Protein AF-A0AAV2JYL4-F1 (afdb_monomer)

Solvent-accessible surface area (backbone atoms only — not comparable to full-atom values): 11052 Å² total; per-residue (Å²): 136,85,85,85,88,81,79,85,79,82,76,54,75,69,56,60,51,52,54,53,51,51,53,50,54,53,52,51,51,52,53,50,53,53,51,51,52,54,54,55,56,70,73,67,77,88,84,90,83,89,82,89,82,91,80,91,85,82,89,82,86,89,87,88,79,89,82,91,76,85,80,78,79,81,73,79,74,53,72,68,59,53,50,53,54,48,52,50,49,52,52,51,50,50,54,52,52,51,55,50,53,51,52,52,54,46,63,74,67,55,76,45,73,75,78,39,60,96,36,43,69,61,34,29,70,46,47,72,41,47,51,69,56,51,51,53,49,45,67,71,44,54,85,76,49,83,84,54,96,86,52,92,62,54,64,66,46,53,51,48,54,51,35,33,50,55,46,57,69,69,74,112

Foldseek 3Di:
DDDDDDDDDDDDPVVVVVVVVVVVVVVVVVVVVVVVVVVVVVVDDDDDDDDDDDDDDDDDDDDDDDDDDDPPPPPPDDPVNVVVVVVVVVVVVVVVVVVVVVVVVVVVVDDDLVVCPPVQVVVCVQQVDGSVVLVVVCVVCVVVQDDDPPDPDDSSVVSSVVRNVVVVVVVD

Organism: Knipowitschia caucasica (NCBI:txid637954)

pLDDT: mean 76.05, std 21.2, range [32.56, 96.81]

Structure (mmCIF, N/CA/C/O backbone):
data_AF-A0AAV2JYL4-F1
#
_entry.id   AF-A0AAV2JYL4-F1
#
loop_
_atom_site.group_PDB
_atom_site.id
_atom_site.type_symbol
_atom_site.label_atom_id
_atom_site.label_alt_id
_atom_site.label_comp_id
_atom_site.label_asym_id
_atom_site.label_entity_id
_atom_site.label_seq_id
_atom_site.pdbx_PDB_ins_code
_atom_site.Cartn_x
_atom_site.Cartn_y
_atom_site.Cartn_z
_atom_site.occupancy
_atom_site.B_iso_or_equiv
_atom_site.auth_seq_id
_atom_site.auth_comp_id
_atom_site.auth_asym_id
_atom_site.auth_atom_id
_atom_site.pdbx_PDB_model_num
ATOM 1 N N . MET A 1 1 ? 48.418 44.383 29.789 1.00 43.31 1 MET A N 1
ATOM 2 C CA . MET A 1 1 ? 47.634 43.418 28.983 1.00 43.31 1 MET A CA 1
ATOM 3 C C . MET A 1 1 ? 46.157 43.630 29.293 1.00 43.31 1 MET A C 1
ATOM 5 O O . MET A 1 1 ? 45.835 43.758 30.465 1.00 43.31 1 MET A O 1
ATOM 9 N N . GLY A 1 2 ? 45.305 43.691 28.262 1.00 46.31 2 GLY A N 1
ATOM 10 C CA . GLY A 1 2 ? 43.862 44.000 28.335 1.00 46.31 2 GLY A CA 1
ATOM 11 C C . GLY A 1 2 ? 43.551 45.486 28.076 1.00 46.31 2 GLY A C 1
ATOM 12 O O . GLY A 1 2 ? 44.324 46.317 28.548 1.00 46.31 2 GLY A O 1
ATOM 13 N N . PRO A 1 3 ? 42.483 45.829 27.316 1.00 47.28 3 PRO A N 1
ATOM 14 C CA . PRO A 1 3 ? 41.156 45.235 27.483 1.00 47.28 3 PRO A CA 1
ATOM 15 C C . PRO A 1 3 ? 40.503 44.616 26.230 1.00 47.28 3 PRO A C 1
ATOM 17 O O . PRO A 1 3 ? 40.886 44.833 25.084 1.00 47.28 3 PRO A O 1
ATOM 20 N N . VAL A 1 4 ? 39.490 43.809 26.546 1.00 48.69 4 VAL A N 1
ATOM 21 C CA . VAL A 1 4 ? 38.623 42.973 25.713 1.00 48.69 4 VAL A CA 1
ATOM 22 C C . VAL A 1 4 ? 37.722 43.810 24.798 1.00 48.69 4 VAL A C 1
ATOM 24 O O . VAL A 1 4 ? 36.965 44.661 25.259 1.00 48.69 4 VAL A O 1
ATOM 27 N N . SER A 1 5 ? 37.757 43.506 23.499 1.00 43.41 5 SER A N 1
ATOM 28 C CA . SER A 1 5 ? 36.788 43.987 22.512 1.00 43.41 5 SER A CA 1
ATOM 29 C C . SER A 1 5 ? 35.517 43.136 22.589 1.00 43.41 5 SER A C 1
ATOM 31 O O . SER A 1 5 ? 35.532 41.960 22.228 1.00 43.41 5 SER A O 1
ATOM 33 N N . THR A 1 6 ? 34.416 43.710 23.077 1.00 48.28 6 THR A N 1
ATOM 34 C CA . THR A 1 6 ? 33.074 43.125 22.944 1.00 48.28 6 THR A CA 1
ATOM 35 C C . THR A 1 6 ? 32.314 43.878 21.857 1.00 48.28 6 THR A C 1
ATOM 37 O O . THR A 1 6 ? 31.796 44.973 22.059 1.00 48.28 6 THR A O 1
ATOM 40 N N . SER A 1 7 ? 32.256 43.295 20.662 1.00 47.00 7 SER A N 1
ATOM 41 C CA . SER A 1 7 ? 31.378 43.766 19.590 1.00 47.00 7 SER A CA 1
ATOM 42 C C . SER A 1 7 ? 29.930 43.312 19.844 1.00 47.00 7 SER A C 1
ATOM 44 O O . SER A 1 7 ? 29.723 42.134 20.148 1.00 47.00 7 SER A O 1
ATOM 46 N N . PRO A 1 8 ? 28.911 44.171 19.666 1.00 52.12 8 PRO A N 1
ATOM 47 C CA . PRO A 1 8 ? 27.514 43.790 19.854 1.00 52.12 8 PRO A CA 1
ATOM 48 C C . PRO A 1 8 ? 27.020 42.909 18.694 1.00 52.12 8 PRO A C 1
ATOM 50 O O . PRO A 1 8 ? 26.984 43.326 17.535 1.00 52.12 8 PRO A O 1
ATOM 53 N N . THR A 1 9 ? 26.597 41.679 18.997 1.00 54.31 9 THR A N 1
ATOM 54 C CA . THR A 1 9 ? 25.985 40.764 18.024 1.00 54.31 9 THR A CA 1
ATOM 55 C C . THR A 1 9 ? 24.620 41.289 17.575 1.00 54.31 9 THR A C 1
ATOM 57 O O . THR A 1 9 ? 23.670 41.362 18.355 1.00 54.31 9 THR A O 1
ATOM 60 N N . LYS A 1 10 ? 24.509 41.647 16.294 1.00 56.22 10 LYS A N 1
ATOM 61 C CA . LYS A 1 10 ? 23.281 42.141 15.656 1.00 56.22 10 LYS A CA 1
ATOM 62 C C . LYS A 1 10 ? 22.266 40.991 15.512 1.00 56.22 10 LYS A C 1
ATOM 64 O O . LYS A 1 10 ? 22.332 40.215 14.562 1.00 56.22 10 LYS A O 1
ATOM 69 N N . THR A 1 11 ? 21.336 40.857 16.459 1.00 63.09 11 THR A N 1
ATOM 70 C CA . THR A 1 11 ? 20.280 39.822 16.456 1.00 6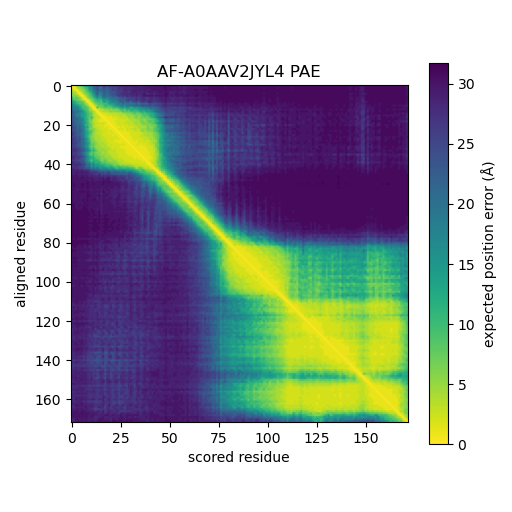3.09 11 THR A CA 1
ATOM 71 C C . THR A 1 11 ? 19.342 40.000 15.259 1.00 63.09 11 THR A C 1
ATOM 73 O O . THR A 1 11 ? 18.842 41.106 15.015 1.00 63.09 11 THR A O 1
ATOM 76 N N . ARG A 1 12 ? 19.080 38.921 14.507 1.00 70.88 12 ARG A N 1
ATOM 77 C CA . ARG A 1 12 ? 18.225 38.957 13.308 1.00 70.88 12 ARG A CA 1
ATOM 78 C C . ARG A 1 12 ? 16.776 39.303 13.699 1.00 70.88 12 ARG A C 1
ATOM 80 O O . ARG A 1 12 ? 16.306 38.863 14.748 1.00 70.88 12 ARG A O 1
ATOM 87 N N . PRO A 1 13 ? 16.021 40.045 12.869 1.00 70.25 13 PRO A N 1
ATOM 88 C CA . PRO A 1 13 ? 14.653 40.467 13.199 1.00 70.25 13 PRO A CA 1
ATOM 89 C C . PRO A 1 13 ? 13.688 39.294 13.457 1.00 70.25 13 PRO A C 1
ATOM 91 O O . PRO A 1 13 ? 12.737 39.446 14.222 1.00 70.25 13 PRO A O 1
ATOM 94 N N . SER A 1 14 ? 13.949 38.116 12.880 1.00 71.19 14 SER A N 1
ATOM 95 C CA . SER A 1 14 ? 13.199 36.879 13.137 1.00 71.19 14 SER A CA 1
ATOM 96 C C . SER A 1 14 ? 13.391 36.338 14.560 1.00 71.19 14 SER A C 1
ATOM 98 O O . SER A 1 14 ? 12.422 35.905 15.177 1.00 71.19 14 SER A O 1
ATOM 100 N N . GLN A 1 15 ? 14.602 36.433 15.117 1.00 77.56 15 GLN A N 1
ATOM 101 C CA . GLN A 1 15 ? 14.906 35.996 16.486 1.00 77.56 15 GLN A CA 1
ATOM 102 C C . GLN A 1 15 ? 14.224 36.901 17.518 1.00 77.56 15 GLN A C 1
ATOM 104 O O . GLN A 1 15 ? 13.573 36.411 18.435 1.00 77.56 15 GLN A O 1
ATOM 109 N N . LYS A 1 16 ? 14.238 38.222 17.289 1.00 81.19 16 LYS A N 1
ATOM 110 C CA . LYS A 1 16 ? 13.530 39.186 18.151 1.00 81.19 16 LYS A CA 1
ATOM 111 C C . LYS A 1 16 ? 12.016 38.950 18.191 1.00 81.19 16 LYS A C 1
ATOM 113 O O . LYS A 1 16 ? 11.386 39.139 19.230 1.00 81.19 16 LYS A O 1
ATOM 118 N N . ARG A 1 17 ? 11.410 38.551 17.063 1.00 78.81 17 ARG A N 1
ATOM 119 C CA . ARG A 1 17 ? 9.980 38.193 17.009 1.00 78.81 17 ARG A CA 1
ATOM 120 C C . ARG A 1 17 ? 9.693 36.925 17.809 1.00 78.81 17 ARG A C 1
ATOM 122 O O . ARG A 1 17 ? 8.761 36.929 18.607 1.00 78.81 17 ARG A O 1
ATOM 129 N N . PHE A 1 18 ? 10.522 35.898 17.643 1.00 85.81 18 PHE A N 1
ATOM 130 C CA . PHE A 1 18 ? 10.393 34.634 18.363 1.00 85.81 18 PHE A CA 1
ATOM 131 C C . PHE A 1 18 ? 10.524 34.806 19.885 1.00 85.81 18 PHE A C 1
ATOM 133 O O . PHE A 1 18 ? 9.687 34.321 20.643 1.00 85.81 18 PHE A O 1
ATOM 140 N N . GLU A 1 19 ? 11.512 35.572 20.347 1.00 86.44 19 GLU A N 1
ATOM 141 C CA . GLU A 1 19 ? 11.703 35.868 21.775 1.00 86.44 19 GLU A CA 1
ATOM 142 C C . GLU A 1 19 ? 10.521 36.647 22.366 1.00 86.44 19 GLU A C 1
ATOM 144 O O . GLU A 1 19 ? 10.073 36.369 23.480 1.00 86.44 19 GLU A O 1
ATOM 149 N N . ARG A 1 20 ? 9.953 37.587 21.598 1.00 85.31 20 ARG A N 1
ATOM 150 C CA . ARG A 1 20 ? 8.759 38.338 22.009 1.00 85.31 20 ARG A CA 1
ATOM 151 C C . ARG A 1 20 ? 7.530 37.441 22.132 1.00 85.31 20 ARG A C 1
ATOM 153 O O . ARG A 1 20 ? 6.730 37.631 23.047 1.00 85.31 20 ARG A O 1
ATOM 160 N N . GLU A 1 21 ? 7.367 36.492 21.220 1.00 88.69 21 GLU A N 1
ATOM 161 C CA . GLU A 1 21 ? 6.276 35.520 21.249 1.00 88.69 21 GLU A CA 1
ATOM 162 C C . GLU A 1 21 ? 6.409 34.576 22.447 1.00 88.69 21 GLU A C 1
ATOM 164 O O . GLU A 1 21 ? 5.469 34.448 23.233 1.00 88.69 21 GLU A O 1
ATOM 169 N N . LYS A 1 22 ? 7.612 34.041 22.686 1.00 90.94 22 LYS A N 1
ATOM 170 C CA . LYS A 1 22 ? 7.908 33.228 23.871 1.00 90.94 22 LYS A CA 1
ATOM 171 C C . LYS A 1 22 ? 7.599 33.991 25.163 1.00 90.94 22 LYS A C 1
ATOM 173 O O . LYS A 1 22 ? 6.844 33.495 26.000 1.00 90.94 22 LYS A O 1
ATOM 178 N N . GLY A 1 23 ? 8.044 35.245 25.269 1.00 88.69 23 GLY A N 1
ATOM 179 C CA . GLY A 1 23 ? 7.754 36.098 26.423 1.00 88.69 23 GLY A CA 1
ATOM 180 C C . GLY A 1 23 ? 6.258 36.367 26.642 1.00 88.69 23 GLY A C 1
ATOM 181 O O . GLY A 1 23 ? 5.813 36.475 27.783 1.00 88.69 23 GLY A O 1
ATOM 182 N N . ARG A 1 24 ? 5.447 36.439 25.577 1.00 91.44 24 ARG A N 1
ATOM 183 C CA . ARG A 1 24 ? 3.982 36.559 25.700 1.00 91.44 24 ARG A CA 1
ATOM 184 C C . ARG A 1 24 ? 3.351 35.276 26.227 1.00 91.44 24 ARG A C 1
ATOM 186 O O . ARG A 1 24 ? 2.492 35.349 27.103 1.00 91.44 24 ARG A O 1
ATOM 193 N N . THR A 1 25 ? 3.787 34.119 25.731 1.00 91.25 25 THR A N 1
ATOM 194 C CA . THR A 1 25 ? 3.262 32.825 26.193 1.00 91.25 25 THR A CA 1
ATOM 195 C C . THR A 1 25 ? 3.589 32.565 27.663 1.00 91.25 25 THR A C 1
ATOM 197 O O . THR A 1 25 ? 2.711 32.147 28.412 1.00 91.25 25 THR A O 1
ATOM 200 N N . GLU A 1 26 ? 4.804 32.888 28.112 1.00 90.88 26 GLU A N 1
ATOM 201 C CA . GLU A 1 26 ? 5.207 32.731 29.514 1.00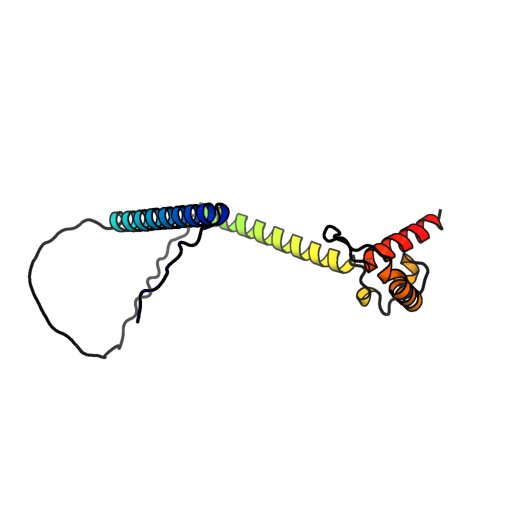 90.88 26 GLU A CA 1
ATOM 202 C C . GLU A 1 26 ? 4.431 33.669 30.443 1.00 90.88 26 GLU A C 1
ATOM 204 O O . GLU A 1 26 ? 3.967 33.239 31.498 1.00 90.88 26 GLU A O 1
ATOM 209 N N . LYS A 1 27 ? 4.214 34.929 30.038 1.00 91.69 27 LYS A N 1
ATOM 210 C CA . LYS A 1 27 ? 3.387 35.873 30.805 1.00 91.69 27 LYS A CA 1
ATOM 211 C C . LYS A 1 27 ? 1.943 35.392 30.943 1.00 91.69 27 LYS A C 1
ATOM 213 O O . LYS A 1 27 ? 1.411 35.448 32.046 1.00 91.69 27 LYS A O 1
ATOM 218 N N . ARG A 1 28 ? 1.344 34.872 29.862 1.00 91.56 28 ARG A N 1
ATOM 219 C CA . ARG A 1 28 ? -0.023 34.326 29.884 1.00 91.56 28 ARG A CA 1
ATOM 220 C C . ARG A 1 28 ? -0.138 33.122 30.820 1.00 91.56 28 ARG A C 1
ATOM 222 O O . ARG A 1 28 ? -1.041 33.090 31.647 1.00 91.56 28 ARG A O 1
ATOM 229 N N . LYS A 1 29 ? 0.812 32.184 30.748 1.00 94.38 29 LYS A N 1
ATOM 230 C CA . LYS A 1 29 ? 0.850 31.014 31.641 1.00 94.38 29 LYS A CA 1
ATOM 231 C C . LYS A 1 29 ? 0.990 31.414 33.109 1.00 94.38 29 LYS A C 1
ATOM 233 O O . LYS A 1 29 ? 0.310 30.852 33.956 1.00 94.38 29 LYS A O 1
ATOM 238 N N . ARG A 1 30 ? 1.833 32.407 33.417 1.00 92.69 30 ARG A N 1
ATOM 239 C CA . ARG A 1 30 ? 1.990 32.916 34.791 1.00 92.69 30 ARG A CA 1
ATOM 240 C C . ARG A 1 30 ? 0.719 33.579 35.315 1.00 92.69 30 ARG A C 1
ATOM 242 O O . ARG A 1 30 ? 0.347 33.320 36.451 1.00 92.69 30 ARG A O 1
ATOM 249 N N . SER A 1 31 ? 0.046 34.401 34.506 1.00 91.62 31 SER A N 1
ATOM 250 C CA . SER A 1 31 ? -1.218 35.024 34.922 1.00 91.62 31 SER A CA 1
ATOM 251 C C . SER A 1 31 ? -2.337 34.002 35.105 1.00 91.62 31 SER A C 1
ATOM 253 O O . SER A 1 31 ? -3.135 34.132 36.023 1.00 91.62 31 SER A O 1
ATOM 255 N N . GLU A 1 32 ? -2.378 32.974 34.259 1.00 93.38 32 GLU A N 1
ATOM 256 C CA . GLU A 1 32 ? -3.362 31.894 34.338 1.00 93.38 32 GLU A CA 1
ATOM 257 C C . GLU A 1 32 ? -3.135 31.017 35.575 1.00 93.38 32 GLU A C 1
ATOM 259 O O . GLU A 1 32 ? -4.072 30.768 36.327 1.00 93.38 32 GLU A O 1
ATOM 264 N N . ALA A 1 33 ? -1.882 30.649 35.856 1.00 93.19 33 ALA A N 1
ATOM 265 C CA . ALA A 1 33 ? -1.520 29.926 37.072 1.00 93.19 33 ALA A CA 1
ATOM 266 C C . ALA A 1 33 ? -1.832 30.736 38.343 1.00 93.19 33 ALA A C 1
ATOM 268 O O . ALA A 1 33 ? -2.395 30.198 39.292 1.00 93.19 33 ALA A O 1
ATOM 269 N N . ALA A 1 34 ? -1.529 32.040 38.359 1.00 91.69 34 ALA A N 1
ATOM 270 C CA . ALA A 1 34 ? -1.870 32.911 39.484 1.00 91.69 34 ALA A CA 1
ATOM 271 C C . ALA A 1 34 ? -3.392 33.040 39.677 1.00 91.69 34 ALA A C 1
ATOM 273 O O . ALA A 1 34 ? -3.874 33.004 40.807 1.00 91.69 34 ALA A O 1
ATOM 274 N N . ALA A 1 35 ? -4.157 33.145 38.586 1.00 91.62 35 ALA A N 1
ATOM 275 C CA . ALA A 1 35 ? -5.616 33.179 38.644 1.00 91.62 35 ALA A CA 1
ATOM 276 C C . ALA A 1 35 ? -6.200 31.863 39.184 1.00 91.62 35 ALA A C 1
ATOM 278 O O . ALA A 1 35 ? -7.126 31.899 39.992 1.00 91.62 35 ALA A O 1
ATOM 279 N N . ALA A 1 36 ? -5.631 30.717 38.798 1.00 90.31 36 ALA A N 1
ATOM 280 C CA . ALA A 1 36 ? -6.024 29.410 39.318 1.00 90.31 36 ALA A CA 1
ATOM 281 C C . ALA A 1 36 ? -5.751 29.283 40.828 1.00 90.31 36 ALA A C 1
ATOM 283 O O . ALA A 1 36 ? -6.631 28.848 41.567 1.00 90.31 36 ALA A O 1
ATOM 284 N N . LEU A 1 37 ? -4.584 29.738 41.307 1.00 86.69 37 LEU A N 1
ATOM 285 C CA . LEU A 1 37 ? -4.251 29.738 42.739 1.00 86.69 37 LEU A CA 1
ATOM 286 C C . LEU A 1 37 ? -5.185 30.639 43.560 1.00 86.69 37 LEU A C 1
ATOM 288 O O . LEU A 1 37 ? -5.642 30.240 44.626 1.00 86.69 37 LEU A O 1
ATOM 292 N N . LEU A 1 38 ? -5.528 31.824 43.046 1.00 90.00 38 LEU A N 1
ATOM 293 C CA . LEU A 1 38 ? -6.496 32.715 43.696 1.00 90.00 38 LEU A CA 1
ATOM 294 C C . LEU A 1 38 ? -7.914 32.134 43.703 1.00 90.00 38 LEU A C 1
ATOM 296 O O . LEU A 1 38 ? -8.682 32.415 44.620 1.00 90.00 38 LEU A O 1
ATOM 300 N N . SER A 1 39 ? -8.280 31.350 42.687 1.00 87.62 39 SER A N 1
ATOM 301 C CA . SER A 1 39 ? -9.568 30.655 42.657 1.00 87.62 39 SER A CA 1
ATOM 302 C C . SER A 1 39 ? -9.634 29.540 43.698 1.00 87.62 39 SER A C 1
ATOM 304 O O . SER A 1 39 ? -10.681 29.389 44.316 1.00 87.62 39 SER A O 1
ATOM 306 N N . LEU A 1 40 ? -8.533 28.809 43.924 1.00 81.00 40 LEU A N 1
ATOM 307 C CA . LEU A 1 40 ? -8.429 27.828 45.011 1.00 81.00 40 LEU A CA 1
ATOM 308 C C . LEU A 1 40 ? -8.504 28.503 46.383 1.00 81.00 40 LEU A C 1
ATOM 310 O O . LEU A 1 40 ? -9.271 28.075 47.232 1.00 81.00 40 LEU A O 1
ATOM 314 N N . GLN A 1 41 ? -7.771 29.602 46.589 1.00 84.38 41 GLN A N 1
ATOM 315 C CA . GLN A 1 41 ? -7.771 30.316 47.872 1.00 84.38 41 GLN A CA 1
ATOM 316 C C . GLN A 1 41 ? -9.164 30.841 48.260 1.00 84.38 41 GLN A C 1
ATOM 318 O O . GLN A 1 41 ? -9.481 30.947 49.438 1.00 84.38 41 GLN A O 1
ATOM 323 N N . LYS A 1 42 ? -10.011 31.168 47.278 1.00 75.56 42 LYS A N 1
ATOM 324 C CA . LYS A 1 42 ? -11.391 31.618 47.518 1.00 75.56 42 LYS A CA 1
ATOM 325 C C . LYS A 1 42 ? -12.367 30.485 47.837 1.00 75.56 42 LYS A C 1
ATOM 327 O O . LYS A 1 42 ? -13.506 30.785 48.182 1.00 75.56 42 LYS A O 1
ATOM 332 N N . GLN A 1 43 ? -11.960 29.225 47.681 1.00 64.06 43 GLN A N 1
ATOM 333 C CA . GLN A 1 43 ? -12.795 28.077 48.038 1.00 64.06 43 GLN A CA 1
ATOM 334 C C . GLN A 1 43 ? -12.724 27.738 49.532 1.00 64.06 43 GLN A C 1
ATOM 336 O O . GLN A 1 43 ? -13.637 27.079 50.015 1.00 64.06 43 GLN A O 1
ATOM 341 N N . ASP A 1 44 ? -11.752 28.287 50.271 1.00 60.78 44 ASP A N 1
ATOM 342 C CA . ASP A 1 44 ? -11.618 28.091 51.715 1.00 60.78 44 ASP A CA 1
ATOM 343 C C . ASP A 1 44 ? -11.681 29.429 52.465 1.00 60.78 44 ASP A C 1
ATOM 345 O O . ASP A 1 44 ? -10.710 30.180 52.519 1.00 60.78 44 ASP A O 1
ATOM 349 N N . THR A 1 45 ? -12.852 29.762 53.013 1.00 44.22 45 THR A N 1
ATOM 350 C CA . THR A 1 45 ? -13.082 30.430 54.321 1.00 44.22 45 THR A CA 1
ATOM 351 C C . THR A 1 45 ? -14.580 30.743 54.458 1.00 44.22 45 THR A C 1
ATOM 353 O O . THR A 1 45 ? -15.206 31.113 53.463 1.00 44.22 45 THR A O 1
ATOM 356 N N . PRO A 1 46 ? -15.197 30.585 55.649 1.00 47.25 46 PRO A N 1
ATOM 357 C CA . PRO A 1 46 ? -14.683 30.970 56.976 1.00 47.25 46 PRO A CA 1
ATOM 358 C C . PRO A 1 46 ? -14.528 29.755 57.926 1.00 47.25 46 PRO A C 1
ATOM 360 O O . PRO A 1 46 ? -15.025 28.680 57.619 1.00 47.25 46 PRO A O 1
ATOM 363 N N . VAL A 1 47 ? -13.787 29.797 59.041 1.00 41.06 47 VAL A N 1
ATOM 364 C CA . VAL A 1 47 ? -14.045 30.585 60.264 1.00 41.06 47 VAL A CA 1
ATOM 365 C C . VAL A 1 47 ? -12.742 30.837 61.059 1.00 41.06 47 VAL A C 1
ATOM 367 O O . VAL A 1 47 ? -11.838 30.011 61.096 1.00 41.06 47 VAL A O 1
ATOM 370 N N . THR A 1 48 ? -12.714 32.029 61.653 1.00 37.25 48 THR A N 1
ATOM 371 C CA . THR A 1 48 ? -11.838 32.682 62.646 1.00 37.25 48 THR A CA 1
ATOM 372 C C . THR A 1 48 ? -11.260 31.822 63.781 1.00 37.25 48 THR A C 1
ATOM 374 O O . THR A 1 48 ? -11.995 31.053 64.385 1.00 37.25 48 THR A O 1
ATOM 377 N N . ASP A 1 49 ? -9.990 32.046 64.151 1.00 33.75 49 ASP A N 1
ATOM 378 C CA . ASP A 1 49 ? -9.604 32.767 65.384 1.00 33.75 49 ASP A CA 1
ATOM 379 C C . ASP A 1 49 ? -8.079 32.971 65.491 1.00 33.75 49 ASP A C 1
ATOM 381 O O . ASP A 1 49 ? -7.274 32.241 64.913 1.00 33.75 49 ASP A O 1
ATOM 385 N N . GLU A 1 50 ? -7.711 34.047 66.184 1.00 39.94 50 GLU A N 1
ATOM 386 C CA . GLU A 1 50 ? -6.354 34.536 66.424 1.00 39.94 50 GLU A CA 1
ATOM 387 C C . GLU A 1 50 ? -5.488 33.608 67.301 1.00 39.94 50 GLU A C 1
ATOM 389 O O . GLU A 1 50 ? -6.010 32.859 68.120 1.00 39.94 50 GLU A O 1
ATOM 394 N N . VAL A 1 51 ? -4.155 33.736 67.183 1.00 37.47 51 VAL A N 1
ATOM 395 C CA . VAL A 1 51 ? -3.180 33.999 68.277 1.00 37.47 51 VAL A CA 1
ATOM 396 C C . VAL A 1 51 ? -1.751 33.645 67.814 1.00 37.47 51 VAL A C 1
ATOM 398 O O . VAL A 1 51 ? -1.352 32.496 67.680 1.00 37.47 51 VAL A O 1
ATOM 401 N N . THR A 1 52 ? -1.006 34.703 67.502 1.00 33.41 52 THR A N 1
ATOM 402 C CA . THR A 1 52 ? 0.331 35.099 67.981 1.00 33.41 52 THR A CA 1
ATOM 403 C C . THR A 1 52 ? 1.288 34.082 68.655 1.00 33.41 52 THR A C 1
ATOM 405 O O . THR A 1 52 ? 0.944 33.390 69.606 1.00 33.41 52 THR A O 1
ATOM 408 N N . THR A 1 53 ? 2.567 34.238 68.260 1.00 34.62 53 THR A N 1
ATOM 409 C CA . THR A 1 53 ? 3.876 34.020 68.944 1.00 34.62 53 THR A CA 1
ATOM 410 C C . THR A 1 53 ? 4.656 32.695 68.861 1.00 34.62 53 THR A C 1
ATOM 412 O O . THR A 1 53 ? 4.269 31.701 69.457 1.00 34.62 53 THR A O 1
ATOM 415 N N . SER A 1 54 ? 5.875 32.848 68.289 1.00 36.22 54 SER A N 1
ATOM 416 C CA . SER A 1 54 ? 7.203 32.284 68.659 1.00 36.22 54 SER A CA 1
ATOM 417 C C . SER A 1 54 ? 7.407 30.766 68.593 1.00 36.22 54 SER A C 1
ATOM 419 O O . SER A 1 54 ? 6.511 30.017 68.926 1.00 36.22 54 SER A O 1
ATOM 421 N N . ASP A 1 55 ? 8.573 30.187 68.319 1.00 33.06 55 ASP A N 1
ATOM 422 C CA . ASP A 1 55 ? 9.910 30.561 67.839 1.00 33.06 55 ASP A CA 1
ATOM 423 C C . ASP A 1 55 ? 10.704 29.226 67.802 1.00 33.06 55 ASP A C 1
ATOM 425 O O . ASP A 1 55 ? 10.413 28.341 68.601 1.00 33.06 55 ASP A O 1
ATOM 429 N N . THR A 1 56 ? 11.694 29.119 66.907 1.00 34.28 56 THR A N 1
ATOM 430 C CA . THR A 1 56 ? 12.867 28.210 66.917 1.00 34.28 56 THR A CA 1
ATOM 431 C C . THR A 1 56 ? 12.712 26.680 67.070 1.00 34.28 56 THR A C 1
ATOM 433 O O . THR A 1 56 ? 12.206 26.171 68.062 1.00 34.28 56 THR A O 1
ATOM 436 N N . GLY A 1 57 ? 13.392 25.933 66.181 1.00 33.91 57 GLY A N 1
ATOM 437 C CA . GLY A 1 57 ? 14.124 24.722 66.601 1.00 33.91 57 GLY A CA 1
ATOM 438 C C . GLY A 1 57 ? 14.090 23.528 65.647 1.00 33.91 57 GLY A C 1
ATOM 439 O O . GLY A 1 57 ? 13.045 22.939 65.420 1.00 33.91 57 GLY A O 1
ATOM 440 N N . GLU A 1 58 ? 15.262 23.175 65.120 1.00 35.19 58 GLU A N 1
ATOM 441 C CA . GLU A 1 58 ? 15.568 22.102 64.164 1.00 35.19 58 GLU A CA 1
ATOM 442 C C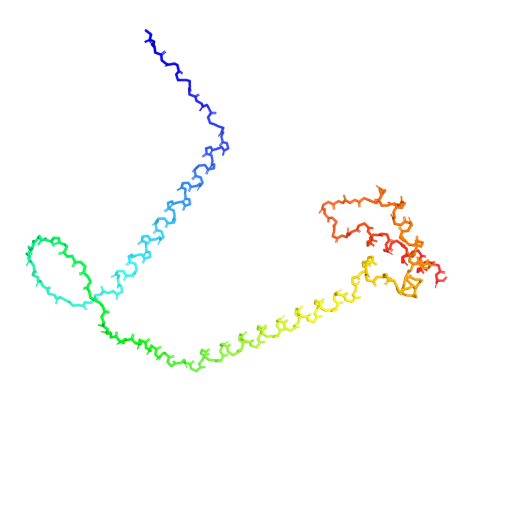 . GLU A 1 58 ? 15.494 20.663 64.721 1.00 35.19 58 GLU A C 1
ATOM 444 O O . GLU A 1 58 ? 15.776 20.449 65.895 1.00 35.19 58 GLU A O 1
ATOM 449 N N . ALA A 1 59 ? 15.304 19.711 63.785 1.00 32.56 59 ALA A N 1
ATOM 450 C CA . ALA A 1 59 ? 15.710 18.287 63.786 1.00 32.56 59 ALA A CA 1
ATOM 451 C C . ALA A 1 59 ? 15.100 17.388 64.895 1.00 32.56 59 ALA A C 1
ATOM 453 O O . ALA A 1 59 ? 14.876 17.803 66.015 1.00 32.56 59 ALA A O 1
ATOM 454 N N . ASN A 1 60 ? 14.791 16.108 64.712 1.00 32.75 60 ASN A N 1
ATOM 455 C CA . ASN A 1 60 ? 15.305 15.100 63.807 1.00 32.75 60 ASN A CA 1
ATOM 456 C C . ASN A 1 60 ? 14.272 13.958 63.670 1.00 32.75 60 ASN A C 1
ATOM 458 O O . ASN A 1 60 ? 13.318 13.847 64.432 1.00 32.75 60 ASN A O 1
ATOM 462 N N . GLU A 1 61 ? 14.549 13.138 62.672 1.00 34.38 61 GLU A N 1
ATOM 463 C CA . GLU A 1 61 ? 13.913 11.954 62.106 1.00 34.38 61 GLU A CA 1
ATOM 464 C C . GLU A 1 61 ? 13.136 10.953 62.990 1.00 34.38 61 GLU A C 1
ATOM 466 O O . GLU A 1 61 ? 13.544 10.567 64.080 1.00 34.38 61 GLU A O 1
ATOM 471 N N . SER A 1 62 ? 12.141 10.378 62.299 1.00 35.44 62 SER A N 1
ATOM 472 C CA . SER A 1 62 ? 11.746 8.963 62.283 1.00 35.44 62 SER A CA 1
ATOM 473 C C . SER A 1 62 ? 10.827 8.449 63.386 1.00 35.44 62 SER A C 1
ATOM 475 O O . SER A 1 62 ? 11.289 7.972 64.409 1.00 35.44 62 SER A O 1
ATOM 477 N N . GLU A 1 63 ? 9.539 8.355 63.048 1.00 35.56 63 GLU A N 1
ATOM 478 C CA . GLU A 1 63 ? 8.679 7.198 63.333 1.00 35.56 63 GLU A CA 1
ATOM 479 C C . GLU A 1 63 ? 7.432 7.310 62.437 1.00 35.56 63 GLU A C 1
ATOM 481 O O . GLU A 1 63 ? 6.749 8.330 62.438 1.00 35.56 63 GLU A O 1
ATOM 486 N N . THR A 1 64 ? 7.140 6.294 61.620 1.00 34.38 64 THR A N 1
ATOM 487 C CA . THR A 1 64 ? 5.808 6.163 61.006 1.00 34.38 64 THR A CA 1
ATOM 488 C C . THR A 1 64 ? 5.337 4.738 61.195 1.00 34.38 64 THR A C 1
ATOM 490 O O . THR A 1 64 ? 5.803 3.823 60.521 1.00 34.38 64 THR A O 1
ATOM 493 N N . ASP A 1 65 ? 4.403 4.581 62.124 1.00 39.31 65 ASP A N 1
ATOM 494 C CA . ASP A 1 65 ? 3.468 3.475 62.130 1.00 39.31 65 ASP A CA 1
ATOM 495 C C . ASP A 1 65 ? 2.045 4.049 62.228 1.00 39.31 65 ASP A C 1
ATOM 497 O O . ASP A 1 65 ? 1.793 5.002 62.962 1.00 39.31 65 ASP A O 1
ATOM 501 N N . VAL A 1 66 ? 1.150 3.433 61.454 1.00 43.44 66 VAL A N 1
ATOM 502 C CA . VAL A 1 66 ? -0.322 3.460 61.527 1.00 43.44 66 VAL A CA 1
ATOM 503 C C . VAL A 1 66 ? -1.061 4.804 61.347 1.00 43.44 66 VAL A C 1
ATOM 505 O O . VAL A 1 66 ? -1.118 5.628 62.249 1.00 43.44 66 VAL A O 1
ATOM 508 N N . ALA A 1 67 ? -1.811 4.941 60.242 1.00 38.00 67 ALA A N 1
ATOM 509 C CA . ALA A 1 67 ? -3.285 5.006 60.290 1.00 38.00 67 ALA A CA 1
ATOM 510 C C . ALA A 1 67 ? -3.929 5.303 58.922 1.00 38.00 67 ALA A C 1
ATOM 512 O O . ALA A 1 67 ? -3.723 6.337 58.294 1.00 38.00 67 ALA A O 1
ATOM 513 N N . THR A 1 68 ? -4.776 4.361 58.523 1.00 46.09 68 THR A N 1
ATOM 514 C CA . THR A 1 68 ? -5.863 4.430 57.547 1.00 46.09 68 THR A CA 1
ATOM 515 C C . THR A 1 68 ? -6.639 5.751 57.5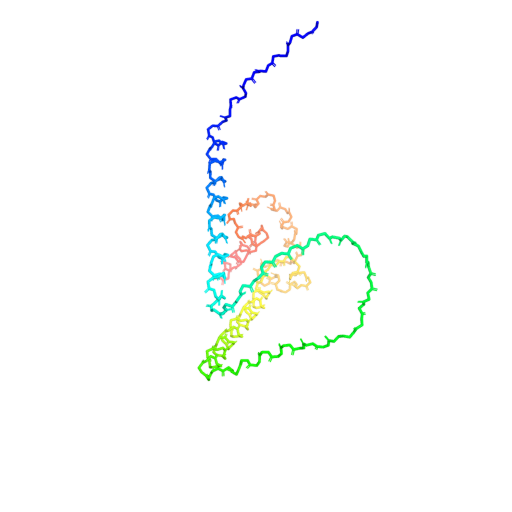50 1.00 46.09 68 THR A C 1
ATOM 517 O O . THR A 1 68 ? -7.201 6.137 58.570 1.00 46.09 68 THR A O 1
ATOM 520 N N . ALA A 1 69 ? -6.815 6.338 56.365 1.00 42.47 69 ALA A N 1
ATOM 521 C CA . ALA A 1 69 ? -8.005 7.115 56.022 1.00 42.47 69 ALA A CA 1
ATOM 522 C C . ALA A 1 69 ? -8.251 7.019 54.507 1.00 42.47 69 ALA A C 1
ATOM 524 O O . ALA A 1 69 ? -7.842 7.877 53.726 1.00 42.47 69 ALA A O 1
ATOM 525 N N . SER A 1 70 ? -8.907 5.936 54.085 1.00 50.03 70 SER A N 1
ATOM 526 C CA . SER A 1 70 ? -9.574 5.888 52.784 1.00 50.03 70 SER A CA 1
ATOM 527 C C . SER A 1 70 ? -10.694 6.924 52.800 1.00 50.03 70 SER A C 1
ATOM 529 O O . SER A 1 70 ? -11.730 6.714 53.424 1.00 50.03 70 SER A O 1
ATOM 531 N N . SER A 1 71 ? -10.475 8.058 52.139 1.00 44.28 71 SER A N 1
ATOM 532 C CA . SER A 1 71 ? -11.553 8.985 51.807 1.00 44.28 71 SER A CA 1
ATOM 533 C C . SER A 1 71 ? -12.318 8.401 50.621 1.00 44.28 71 SER A C 1
ATOM 535 O O . SER A 1 71 ? -12.038 8.695 49.459 1.00 44.28 71 SER A O 1
ATOM 537 N N . GLU A 1 72 ? -13.241 7.487 50.917 1.00 52.00 72 GLU A N 1
ATOM 538 C CA . GLU A 1 72 ? -14.277 7.075 49.978 1.00 52.00 72 GLU A CA 1
ATOM 539 C C . GLU A 1 72 ? -15.268 8.232 49.848 1.00 52.00 72 GLU A C 1
ATOM 541 O O . GLU A 1 72 ? -16.278 8.311 50.543 1.00 52.00 72 GLU A O 1
ATOM 546 N N . GLN A 1 73 ? -14.960 9.179 48.963 1.00 46.81 73 GLN A N 1
ATOM 547 C CA . GLN A 1 73 ? -15.934 10.169 48.532 1.00 46.81 73 GLN A CA 1
ATOM 548 C C . GLN A 1 73 ? -16.921 9.472 47.589 1.00 46.81 73 GLN A C 1
ATOM 550 O O . GLN A 1 73 ? -16.761 9.458 46.370 1.00 46.81 73 GLN A O 1
ATOM 555 N N . SER A 1 74 ? -17.934 8.838 48.175 1.00 54.28 74 SER A N 1
ATOM 556 C CA . SER A 1 74 ? -19.085 8.287 47.470 1.00 54.28 74 SER A CA 1
ATOM 557 C C . SER A 1 74 ? -19.944 9.435 46.932 1.00 54.28 74 SER A C 1
ATOM 559 O O . SER A 1 74 ? -20.876 9.893 47.594 1.00 54.28 74 SER A O 1
ATOM 561 N N . THR A 1 75 ? -19.622 9.942 45.741 1.00 58.59 75 THR A N 1
ATOM 562 C CA . THR A 1 75 ? -20.579 10.732 44.960 1.00 58.59 75 THR A CA 1
ATOM 563 C C . THR A 1 75 ? -21.527 9.767 44.272 1.00 58.59 75 THR A C 1
ATOM 565 O O . THR A 1 75 ? -21.164 9.138 43.277 1.00 58.59 75 THR A O 1
ATOM 568 N N . ASP A 1 76 ? -22.719 9.627 44.843 1.00 56.50 76 ASP A N 1
ATOM 569 C CA . ASP A 1 76 ? -23.827 8.894 44.240 1.00 56.50 76 ASP A CA 1
ATOM 570 C C . ASP A 1 76 ? -24.135 9.540 42.873 1.00 56.50 76 ASP A C 1
ATOM 572 O O . ASP A 1 76 ? -24.433 10.740 42.825 1.00 56.50 76 ASP A O 1
ATOM 576 N N . PRO A 1 77 ? -23.954 8.838 41.739 1.00 59.12 77 PRO A N 1
ATOM 577 C CA . PRO A 1 77 ? -24.068 9.465 40.433 1.00 59.12 77 PRO A CA 1
ATOM 578 C C . PRO A 1 77 ? -25.532 9.808 40.163 1.00 59.12 77 PRO A C 1
ATOM 580 O O . PRO A 1 77 ? -26.405 8.939 40.150 1.00 59.12 77 PRO A O 1
ATOM 583 N N . GLN A 1 78 ? -25.797 11.091 39.927 1.00 62.53 78 GLN A N 1
ATOM 584 C CA . GLN A 1 78 ? -27.125 11.587 39.590 1.00 62.53 78 GLN A CA 1
ATOM 585 C C . GLN A 1 78 ? -27.661 10.825 38.358 1.00 62.53 78 GLN A C 1
ATOM 587 O O . GLN A 1 78 ? -26.899 10.561 37.422 1.00 62.53 78 GLN A O 1
ATOM 592 N N . PRO A 1 79 ? -28.949 10.436 38.322 1.00 65.62 79 PRO A N 1
ATOM 593 C CA . PRO A 1 79 ? -29.473 9.527 37.299 1.00 65.62 79 PRO A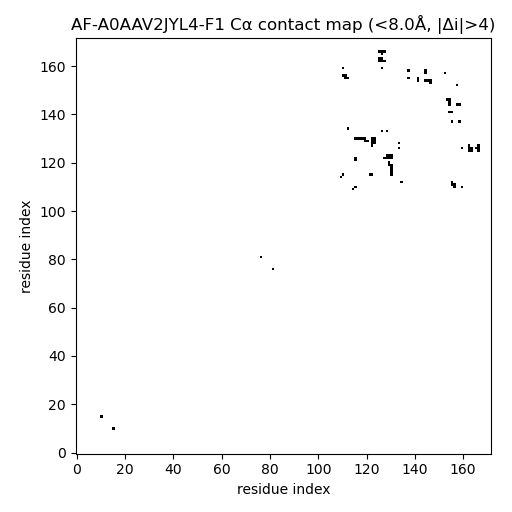 CA 1
ATOM 594 C C . PRO A 1 79 ? -29.259 10.042 35.866 1.00 65.62 79 PRO A C 1
ATOM 596 O O . PRO A 1 79 ? -28.968 9.245 34.973 1.00 65.62 79 PRO A O 1
ATOM 599 N N . ASP A 1 80 ? -29.284 11.358 35.652 1.00 64.94 80 ASP A N 1
ATOM 600 C CA . ASP A 1 80 ? -29.019 11.965 34.342 1.00 64.94 80 ASP A CA 1
ATOM 601 C C . ASP A 1 80 ? -27.553 11.810 33.889 1.00 64.94 80 ASP A C 1
ATOM 603 O O . ASP A 1 80 ? -27.295 11.520 32.715 1.00 64.94 80 ASP A O 1
ATOM 607 N N . ASP A 1 81 ? -26.589 11.877 34.812 1.00 72.81 81 ASP A N 1
ATOM 608 C CA . ASP A 1 81 ? -25.168 11.657 34.511 1.00 72.81 81 ASP A CA 1
ATOM 609 C C . ASP A 1 81 ? -24.895 10.193 34.150 1.00 72.81 81 ASP A C 1
ATOM 611 O O . ASP A 1 81 ? -24.056 9.892 33.294 1.00 72.81 81 ASP A O 1
ATOM 615 N N . THR A 1 82 ? -25.644 9.257 34.743 1.00 82.62 82 THR A N 1
ATOM 616 C CA . THR A 1 82 ? -25.523 7.832 34.404 1.00 82.62 82 THR A CA 1
ATOM 617 C C . THR A 1 82 ? -26.007 7.529 32.984 1.00 82.62 82 THR A C 1
ATOM 619 O O . THR A 1 82 ? -25.372 6.735 32.281 1.00 82.62 82 THR A O 1
ATOM 622 N N . LEU A 1 83 ? -27.082 8.184 32.528 1.00 87.06 83 LEU A N 1
ATOM 623 C CA . LEU A 1 83 ? -27.625 8.018 31.178 1.00 87.06 83 LEU A CA 1
ATOM 624 C C . LEU A 1 83 ? -26.706 8.634 30.123 1.00 87.06 83 LEU A C 1
ATOM 626 O O . LEU A 1 83 ? -26.398 7.974 29.128 1.00 87.06 83 LEU A O 1
ATOM 630 N N . LEU A 1 84 ? -26.206 9.849 30.363 1.00 90.75 84 LEU A N 1
ATOM 631 C CA . LEU A 1 84 ? -25.258 10.506 29.464 1.00 90.75 84 LEU A CA 1
ATOM 632 C C . LEU A 1 84 ? -23.951 9.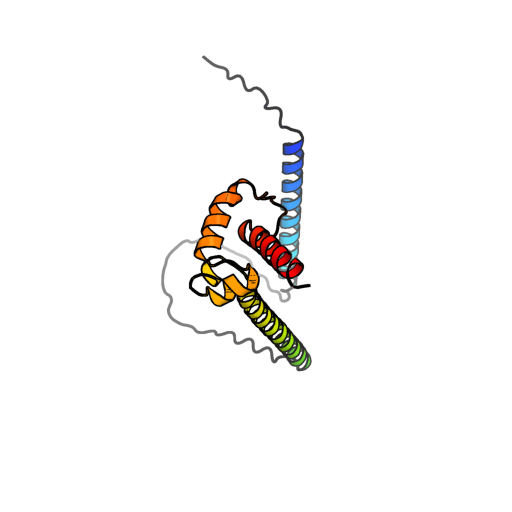709 29.346 1.00 90.75 84 LEU A C 1
ATOM 634 O O . LEU A 1 84 ? -23.467 9.464 28.240 1.00 90.75 84 LEU A O 1
ATOM 638 N N . MET A 1 85 ? -23.401 9.226 30.467 1.00 90.56 85 MET A N 1
ATOM 639 C CA . MET A 1 85 ? -22.213 8.367 30.450 1.00 90.56 85 MET A CA 1
ATOM 640 C C . MET A 1 85 ? -22.448 7.053 29.703 1.00 90.56 85 MET A C 1
ATOM 642 O O . MET A 1 85 ? -21.541 6.566 29.022 1.00 90.56 85 MET A O 1
ATOM 646 N N . LYS A 1 86 ? -23.644 6.466 29.821 1.00 91.94 86 LYS A N 1
ATOM 647 C CA . LYS A 1 86 ? -24.010 5.247 29.095 1.00 91.94 86 LYS A CA 1
ATOM 648 C C . LYS A 1 86 ? -24.069 5.499 27.589 1.00 91.94 86 LYS A C 1
ATOM 650 O O . LYS A 1 86 ? -23.408 4.776 26.848 1.00 91.94 86 LYS A O 1
ATOM 655 N N . GLN A 1 87 ? -24.767 6.546 27.153 1.00 92.88 87 GLN A N 1
ATOM 656 C CA . GLN A 1 87 ? -24.835 6.935 25.740 1.00 92.88 87 GLN A CA 1
ATOM 657 C C . GLN A 1 87 ? -23.444 7.219 25.166 1.00 92.88 87 GLN A C 1
ATOM 659 O O . GLN A 1 87 ? -23.097 6.734 24.093 1.00 92.88 87 GLN A O 1
ATOM 664 N N . MET A 1 88 ? -22.601 7.937 25.911 1.00 94.31 88 MET A N 1
ATOM 665 C CA . MET A 1 88 ? -21.232 8.217 25.488 1.00 94.31 88 MET A CA 1
ATOM 666 C C . MET A 1 88 ? -20.397 6.934 25.363 1.00 94.31 88 MET A C 1
ATOM 668 O O . MET A 1 88 ? -19.643 6.786 24.404 1.00 94.31 88 MET A O 1
ATOM 672 N N . ARG A 1 89 ? -20.543 5.976 26.289 1.00 93.94 89 ARG A N 1
ATOM 673 C CA . ARG A 1 89 ? -19.886 4.661 26.189 1.00 93.94 89 ARG A CA 1
ATOM 674 C C . ARG A 1 89 ? -20.354 3.867 24.975 1.00 93.94 89 ARG A C 1
ATOM 676 O O . ARG A 1 89 ? -19.517 3.282 24.294 1.00 93.94 89 ARG A O 1
ATOM 683 N N . GLU A 1 90 ? -21.653 3.856 24.698 1.00 94.94 90 GLU A N 1
ATOM 684 C CA . GLU A 1 90 ? -22.224 3.174 23.532 1.00 94.94 90 GLU A CA 1
ATOM 685 C C . GLU A 1 90 ? -21.700 3.775 22.224 1.00 94.94 90 GLU A C 1
ATOM 687 O O . GLU A 1 90 ? -21.262 3.043 21.337 1.00 94.94 90 GLU A O 1
ATOM 692 N N . GLU A 1 91 ? -21.647 5.103 22.129 1.00 96.19 91 GLU A N 1
ATOM 693 C CA . GLU A 1 91 ? -21.068 5.814 20.988 1.00 96.19 91 GLU A CA 1
ATOM 694 C C . GLU A 1 91 ? -19.571 5.510 20.824 1.00 96.19 91 GLU A C 1
ATOM 696 O O . GLU A 1 91 ? -19.121 5.159 19.731 1.00 96.19 91 GLU A O 1
ATOM 701 N N . LEU A 1 92 ? -18.792 5.547 21.911 1.00 95.12 92 LEU A N 1
ATOM 702 C CA . LEU A 1 92 ? -17.374 5.176 21.885 1.00 95.12 92 LEU A CA 1
ATOM 703 C C . LEU A 1 92 ? -17.176 3.725 21.440 1.00 95.12 92 LEU A C 1
ATOM 705 O O . LEU A 1 92 ? -16.292 3.445 20.626 1.00 95.12 92 LEU A O 1
ATOM 709 N N . GLN A 1 93 ? -18.002 2.800 21.926 1.00 95.56 93 GLN A N 1
ATOM 710 C CA . GLN A 1 93 ? -17.955 1.399 21.523 1.00 95.56 93 GLN A CA 1
ATOM 711 C C . GLN A 1 93 ? -18.326 1.233 20.044 1.00 95.56 93 GLN A C 1
ATOM 713 O O . GLN A 1 93 ? -17.639 0.508 19.319 1.00 95.56 93 GLN A O 1
ATOM 718 N N . ARG A 1 94 ? -19.351 1.939 19.553 1.00 96.81 94 ARG A N 1
ATOM 719 C CA . ARG A 1 94 ? -19.732 1.930 18.134 1.00 96.81 94 ARG A CA 1
ATOM 720 C C . ARG A 1 94 ? -18.594 2.433 17.250 1.00 96.81 94 ARG A C 1
ATOM 722 O O . ARG A 1 94 ? -18.203 1.749 16.310 1.00 96.81 94 ARG A O 1
ATOM 729 N N . LEU A 1 95 ? -18.005 3.582 17.573 1.00 94.50 95 LEU A N 1
ATOM 730 C CA . LEU A 1 95 ? -16.882 4.133 16.807 1.00 94.50 95 LEU A CA 1
ATOM 731 C C . LEU A 1 95 ? -15.657 3.207 16.856 1.00 94.50 95 LEU A C 1
ATOM 733 O O . LEU A 1 95 ? -14.970 3.006 15.852 1.00 94.50 95 LEU A O 1
ATOM 737 N N . THR A 1 96 ? -15.381 2.602 18.010 1.00 94.69 96 THR A N 1
ATOM 738 C CA . THR A 1 96 ? -14.253 1.672 18.164 1.00 94.69 96 THR A CA 1
ATOM 739 C C . THR A 1 96 ? -14.454 0.413 17.321 1.00 94.69 96 THR A C 1
ATOM 741 O O . THR A 1 96 ? -13.539 -0.015 16.617 1.00 94.69 96 THR A O 1
ATOM 744 N N . THR A 1 97 ? -15.658 -0.158 17.331 1.00 94.56 97 THR A N 1
ATOM 745 C CA . THR A 1 97 ? -15.983 -1.336 16.514 1.00 94.56 97 THR A CA 1
ATOM 746 C C . THR A 1 97 ? -15.938 -1.020 15.021 1.00 94.56 97 THR A C 1
ATOM 748 O O . THR A 1 97 ? -15.326 -1.766 14.259 1.00 94.56 97 THR A O 1
ATOM 751 N N . GLU A 1 98 ? -16.477 0.120 14.590 1.00 94.62 98 GLU A N 1
ATOM 752 C CA . GLU A 1 98 ? -16.415 0.546 13.191 1.00 94.62 98 GLU A CA 1
ATOM 753 C C . GLU A 1 98 ? -14.969 0.754 12.722 1.00 94.62 98 GLU A C 1
ATOM 75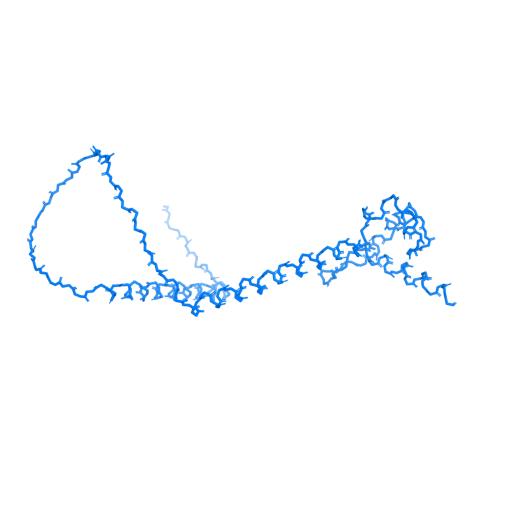5 O O . GLU A 1 98 ? -14.561 0.209 11.695 1.00 94.62 98 GLU A O 1
ATOM 760 N N . THR A 1 99 ? -14.152 1.480 13.489 1.00 92.69 99 THR A N 1
ATOM 761 C CA . THR A 1 99 ? -12.742 1.704 13.130 1.00 92.69 99 THR A CA 1
ATOM 762 C C . THR A 1 99 ? -11.937 0.408 13.097 1.00 92.69 99 THR A C 1
ATOM 764 O O . THR A 1 99 ? -11.052 0.265 12.249 1.00 92.69 99 THR A O 1
ATOM 767 N N . MET A 1 100 ? -12.246 -0.554 13.970 1.00 93.94 100 MET A N 1
ATOM 768 C CA . MET A 1 100 ? -11.657 -1.891 13.935 1.00 93.94 100 MET A CA 1
ATOM 769 C C . MET A 1 100 ? -12.030 -2.631 12.643 1.00 93.94 100 MET A C 1
ATOM 771 O O . MET A 1 100 ? -11.134 -3.076 11.923 1.00 93.94 100 MET A O 1
ATOM 775 N N . LEU A 1 101 ? -13.321 -2.693 12.305 1.00 92.88 101 LEU A N 1
ATOM 776 C CA . LEU A 1 101 ? -13.816 -3.369 11.101 1.00 92.88 101 LEU A CA 1
ATOM 777 C C . LEU A 1 101 ? -13.287 -2.728 9.814 1.00 92.88 101 LEU A C 1
ATOM 779 O O . LEU A 1 101 ? -12.906 -3.425 8.873 1.00 92.88 101 LEU A O 1
ATOM 783 N N . LEU A 1 102 ? -13.229 -1.397 9.751 1.00 90.25 102 LEU A N 1
ATOM 784 C CA . LEU A 1 102 ? -12.674 -0.689 8.596 1.00 90.25 102 LEU A CA 1
ATOM 785 C C . LEU A 1 102 ? -11.182 -0.979 8.426 1.00 90.25 102 LEU A C 1
ATOM 787 O O . LEU A 1 102 ? -10.731 -1.219 7.306 1.00 90.25 102 LEU A O 1
ATOM 791 N N . LYS A 1 103 ? -10.410 -0.995 9.519 1.00 87.75 103 LYS A N 1
ATOM 792 C CA . LYS A 1 103 ? -8.988 -1.362 9.473 1.00 87.75 103 LYS A CA 1
ATOM 793 C C . LYS A 1 103 ? -8.794 -2.802 9.008 1.00 87.75 103 LYS A C 1
ATOM 795 O O . LYS A 1 103 ? -7.852 -3.069 8.268 1.00 87.75 103 LYS A O 1
ATOM 800 N N . GLU A 1 104 ? -9.666 -3.718 9.409 1.00 87.06 104 GLU A N 1
ATOM 801 C CA . GLU A 1 104 ? -9.637 -5.106 8.947 1.00 87.06 104 GLU A CA 1
ATOM 802 C C . GLU A 1 104 ? -9.926 -5.220 7.445 1.00 87.06 104 GLU A C 1
ATOM 804 O O . GLU A 1 104 ? -9.141 -5.821 6.710 1.00 87.06 104 GLU A O 1
ATOM 809 N N . LYS A 1 105 ? -10.978 -4.553 6.955 1.00 84.56 105 LYS A N 1
ATOM 810 C CA . LYS A 1 105 ? -11.283 -4.491 5.516 1.00 84.56 105 LYS A CA 1
ATOM 811 C C . LYS A 1 105 ? -10.126 -3.895 4.715 1.00 84.56 105 LYS A C 1
ATOM 813 O O . LYS A 1 105 ? -9.761 -4.431 3.671 1.00 84.56 105 LYS A O 1
ATOM 818 N N . LEU A 1 106 ? -9.503 -2.831 5.226 1.00 82.62 106 LEU A N 1
ATOM 819 C CA . LEU A 1 106 ? -8.346 -2.208 4.590 1.00 82.62 106 LEU A CA 1
ATOM 820 C C . LEU A 1 106 ? -7.171 -3.188 4.480 1.00 82.62 106 LEU A C 1
ATOM 822 O O . LEU A 1 106 ? -6.572 -3.280 3.413 1.00 82.62 106 LEU A O 1
ATOM 826 N N . LYS A 1 107 ? -6.875 -3.971 5.527 1.00 74.69 107 LYS A N 1
ATOM 827 C CA . LYS A 1 107 ? -5.823 -5.005 5.474 1.00 74.69 107 LYS A CA 1
ATOM 828 C C . LYS A 1 107 ? -6.055 -6.012 4.344 1.00 74.69 107 LYS A C 1
ATOM 830 O O . LYS A 1 107 ? -5.091 -6.441 3.722 1.00 74.69 107 LYS A O 1
ATOM 835 N N . GLY A 1 108 ? -7.311 -6.356 4.051 1.00 69.50 108 GLY A N 1
ATOM 836 C CA . GLY A 1 108 ? -7.659 -7.244 2.936 1.00 69.50 108 GLY A CA 1
ATOM 837 C C . GLY A 1 108 ? -7.495 -6.614 1.546 1.00 69.50 108 GLY A C 1
ATOM 838 O O . GLY A 1 108 ? -7.266 -7.330 0.570 1.00 69.50 108 GLY A O 1
ATOM 839 N N . MET A 1 109 ? -7.595 -5.286 1.451 1.00 75.12 109 MET A N 1
ATOM 840 C CA . MET A 1 109 ? -7.528 -4.532 0.191 1.00 75.12 109 MET A CA 1
ATOM 841 C C . MET A 1 109 ? -6.120 -4.043 -0.164 1.00 75.12 109 MET A C 1
ATOM 843 O O . MET A 1 109 ? -5.867 -3.702 -1.318 1.00 75.12 109 MET A O 1
ATOM 847 N N . VAL A 1 110 ? -5.205 -3.994 0.803 1.00 81.81 110 VAL A N 1
ATOM 848 C CA . VAL A 1 110 ? -3.830 -3.538 0.581 1.00 81.81 110 VAL A CA 1
ATOM 849 C C . VAL A 1 110 ? -3.073 -4.561 -0.272 1.00 81.81 110 VAL A C 1
ATOM 851 O O . VAL A 1 110 ? -2.907 -5.718 0.107 1.00 81.81 110 VAL A O 1
ATOM 854 N N . LEU A 1 111 ? -2.611 -4.115 -1.442 1.00 83.12 111 LEU A N 1
ATOM 855 C CA . LEU A 1 111 ? -1.820 -4.901 -2.387 1.00 83.12 111 LEU A CA 1
ATOM 856 C C . LEU A 1 111 ? -0.338 -4.568 -2.200 1.00 83.12 111 LEU A C 1
ATOM 858 O O . LEU A 1 111 ? 0.211 -3.707 -2.886 1.00 83.12 111 LEU A O 1
ATOM 862 N N . THR A 1 112 ? 0.313 -5.252 -1.265 1.00 89.19 112 THR A N 1
ATOM 863 C CA . THR A 1 112 ? 1.769 -5.174 -1.063 1.00 89.19 112 THR A CA 1
ATOM 864 C C . THR A 1 112 ? 2.465 -6.414 -1.623 1.00 89.19 112 THR A C 1
ATOM 866 O O . THR A 1 112 ? 1.826 -7.465 -1.746 1.00 89.19 112 THR A O 1
ATOM 869 N N . PRO A 1 113 ? 3.778 -6.340 -1.919 1.00 88.94 113 PRO A N 1
ATOM 870 C CA . PRO A 1 113 ? 4.562 -7.502 -2.337 1.00 88.94 113 PRO A CA 1
ATOM 871 C C . PRO A 1 113 ? 4.358 -8.718 -1.426 1.00 88.94 113 PRO A C 1
ATOM 873 O O . PRO A 1 113 ? 4.135 -9.826 -1.906 1.00 88.94 113 PRO A O 1
ATOM 876 N N . ASP A 1 114 ? 4.332 -8.499 -0.112 1.00 88.81 114 ASP A N 1
ATOM 877 C CA . ASP A 1 114 ? 4.211 -9.580 0.867 1.00 88.81 114 ASP A CA 1
ATOM 878 C C . ASP A 1 114 ? 2.826 -10.233 0.863 1.00 88.81 114 ASP A C 1
ATOM 880 O O . ASP A 1 114 ? 2.730 -11.453 0.943 1.00 88.81 114 ASP A O 1
ATOM 884 N N . THR A 1 115 ? 1.753 -9.455 0.677 1.00 87.25 115 THR A N 1
ATOM 885 C CA . THR A 1 115 ? 0.380 -9.999 0.575 1.00 87.25 115 THR A CA 1
ATOM 886 C C . THR A 1 115 ? 0.121 -10.790 -0.711 1.00 87.25 115 THR A C 1
ATOM 888 O O . THR A 1 115 ? -0.888 -11.489 -0.818 1.00 87.25 115 THR A O 1
ATOM 891 N N . LEU A 1 116 ? 0.999 -10.646 -1.707 1.00 88.94 116 LEU A N 1
ATOM 892 C CA . LEU A 1 116 ? 0.903 -11.297 -3.013 1.00 88.94 116 LEU A CA 1
ATOM 893 C C . LEU A 1 116 ? 1.858 -12.489 -3.151 1.00 88.94 116 LEU A C 1
ATOM 895 O O . LEU A 1 116 ? 1.653 -13.342 -4.016 1.00 88.94 116 LEU A O 1
ATOM 899 N N . ARG A 1 117 ? 2.879 -12.572 -2.293 1.00 90.88 117 ARG A N 1
ATOM 900 C CA . ARG A 1 117 ? 3.860 -13.656 -2.292 1.00 90.88 117 ARG A CA 1
ATOM 901 C C . ARG A 1 117 ? 3.172 -15.003 -2.066 1.00 90.88 117 ARG A C 1
ATOM 903 O O . ARG A 1 117 ? 2.414 -15.175 -1.119 1.00 90.88 117 ARG A O 1
ATOM 910 N N . GLY A 1 118 ? 3.459 -15.968 -2.937 1.00 88.06 118 GLY A N 1
ATOM 911 C CA . GLY A 1 118 ? 2.901 -17.322 -2.846 1.00 88.06 118 GLY A CA 1
ATOM 912 C C . GLY A 1 118 ? 1.443 -17.449 -3.303 1.00 88.06 118 GLY A C 1
ATOM 913 O O . GLY A 1 118 ? 0.910 -18.553 -3.290 1.00 88.06 118 GLY A O 1
ATOM 914 N N . ASN A 1 119 ? 0.801 -16.362 -3.751 1.00 90.25 119 ASN A N 1
ATOM 915 C CA . ASN A 1 119 ? -0.547 -16.396 -4.318 1.00 90.25 119 ASN A CA 1
ATOM 916 C C . ASN A 1 119 ? -0.538 -15.976 -5.792 1.00 90.25 119 ASN A C 1
ATOM 918 O O . ASN A 1 119 ? -1.058 -14.928 -6.185 1.00 90.25 119 ASN A O 1
ATOM 922 N N . ASP A 1 120 ? 0.055 -16.832 -6.618 1.00 91.12 120 ASP A N 1
ATOM 923 C CA . ASP A 1 120 ? 0.230 -16.580 -8.047 1.00 91.12 120 ASP A CA 1
ATOM 924 C C . ASP A 1 120 ? -1.106 -16.472 -8.796 1.00 91.12 120 ASP A C 1
ATOM 926 O O . ASP A 1 120 ? -1.231 -15.697 -9.741 1.00 91.12 120 ASP A O 1
ATOM 930 N N . ALA A 1 121 ? -2.144 -17.172 -8.326 1.00 91.06 121 ALA A N 1
ATOM 931 C CA . ALA A 1 121 ? -3.497 -17.056 -8.863 1.00 91.06 121 ALA A CA 1
ATOM 932 C C . ALA A 1 121 ? -4.057 -15.635 -8.688 1.00 91.06 121 ALA A C 1
ATOM 934 O O . ALA A 1 121 ? -4.577 -15.057 -9.644 1.00 91.06 121 ALA A O 1
ATOM 935 N N . LYS A 1 122 ? -3.904 -15.042 -7.496 1.00 90.12 122 LYS A N 1
ATOM 936 C CA . LYS A 1 122 ? -4.321 -13.660 -7.209 1.00 90.12 122 LYS A CA 1
ATOM 937 C C . LYS A 1 122 ? -3.507 -12.654 -8.020 1.00 90.12 122 LYS A C 1
ATOM 939 O O . LYS A 1 122 ? -4.081 -11.734 -8.597 1.00 90.12 122 LYS A O 1
ATOM 944 N N . VAL A 1 123 ? -2.189 -12.840 -8.115 1.00 92.38 123 VAL A N 1
ATOM 945 C CA . VAL A 1 123 ? -1.322 -11.960 -8.916 1.00 92.38 123 VAL A CA 1
ATOM 946 C C . VAL A 1 123 ? -1.726 -12.014 -10.383 1.00 92.38 123 VAL A C 1
ATOM 948 O O . VAL A 1 123 ? -2.063 -10.985 -10.968 1.00 92.38 123 VAL A O 1
ATOM 951 N N . LYS A 1 124 ? -1.814 -13.221 -10.945 1.00 92.19 124 LYS A N 1
ATOM 952 C CA . LYS A 1 124 ? -2.228 -13.432 -12.326 1.00 92.19 124 LYS A CA 1
ATOM 953 C C . LYS A 1 124 ? -3.629 -12.915 -12.572 1.00 92.19 124 LYS A C 1
ATOM 955 O O . LYS A 1 124 ? -3.862 -12.435 -13.669 1.00 92.19 124 LYS A O 1
ATOM 960 N N . HIS A 1 125 ? -4.542 -12.967 -11.606 1.00 90.31 125 HIS A N 1
ATOM 961 C CA . HIS A 1 125 ? -5.879 -12.392 -11.736 1.00 90.31 125 HIS A CA 1
ATOM 962 C C . HIS A 1 125 ? -5.862 -10.863 -11.868 1.00 90.31 125 HIS A C 1
ATOM 964 O O . HIS A 1 125 ? -6.650 -10.323 -12.635 1.00 90.31 125 HIS A O 1
ATOM 970 N N . TYR A 1 126 ? -4.967 -10.161 -11.174 1.00 89.81 126 TYR A N 1
ATOM 971 C CA . TYR A 1 126 ? -4.924 -8.697 -11.221 1.00 89.81 126 TYR A CA 1
ATOM 972 C C . TYR A 1 126 ? -4.023 -8.134 -12.318 1.00 89.81 126 TYR A C 1
ATOM 974 O O . TYR A 1 126 ? -4.358 -7.109 -12.903 1.00 89.81 126 TYR A O 1
ATOM 982 N N . THR A 1 127 ? -2.902 -8.785 -12.623 1.00 91.75 127 THR A N 1
ATOM 983 C CA . THR A 1 127 ? -1.866 -8.224 -13.510 1.00 91.75 127 THR A CA 1
ATOM 984 C C . THR A 1 127 ? -1.675 -9.008 -14.805 1.00 91.75 127 THR A C 1
ATOM 986 O O . THR A 1 127 ? -1.139 -8.468 -15.764 1.00 91.75 127 THR A O 1
ATOM 989 N N . GLY A 1 128 ? -2.108 -10.272 -14.864 1.00 90.88 128 GLY A N 1
ATOM 990 C CA . GLY A 1 128 ? -1.880 -11.154 -16.023 1.00 90.88 128 GLY A CA 1
ATOM 991 C C . GLY A 1 128 ? -0.518 -11.819 -16.073 1.00 90.88 128 GLY A C 1
ATOM 992 O O . GLY A 1 128 ? -0.296 -12.659 -16.939 1.00 90.88 128 GLY A O 1
ATOM 993 N N . VAL A 1 129 ? 0.349 -11.518 -15.113 1.00 92.19 129 VAL A N 1
ATOM 994 C CA . VAL A 1 129 ? 1.680 -12.111 -14.990 1.00 92.19 129 VAL A CA 1
ATOM 995 C C . VAL A 1 129 ? 1.801 -12.889 -13.679 1.00 92.19 129 VAL A C 1
ATOM 997 O O . VAL A 1 129 ? 0.955 -12.757 -12.797 1.00 92.19 129 VAL A O 1
ATOM 1000 N N . THR A 1 130 ? 2.832 -13.722 -13.555 1.00 94.19 130 THR A N 1
ATOM 1001 C CA . THR A 1 130 ? 3.166 -14.415 -12.300 1.00 94.19 130 THR A CA 1
ATOM 1002 C C . THR A 1 130 ? 3.856 -13.462 -11.319 1.00 94.19 130 THR A C 1
ATOM 1004 O O . THR A 1 130 ? 4.331 -12.389 -11.710 1.00 94.19 130 THR A O 1
ATOM 1007 N N . TYR A 1 131 ? 3.928 -13.830 -10.040 1.00 94.12 131 TYR A N 1
ATOM 1008 C CA . TYR A 1 131 ? 4.572 -13.033 -8.992 1.00 94.12 131 TYR A CA 1
ATOM 1009 C C . TYR A 1 131 ? 6.046 -12.748 -9.296 1.00 94.12 131 TYR A C 1
ATOM 1011 O O . TYR A 1 131 ? 6.497 -11.613 -9.137 1.00 94.12 131 TYR A O 1
ATOM 1019 N N . ASP A 1 132 ? 6.782 -13.739 -9.798 1.00 94.62 132 ASP A N 1
ATOM 1020 C CA . ASP A 1 132 ? 8.203 -13.581 -10.124 1.00 94.62 132 ASP A CA 1
ATOM 1021 C C . ASP A 1 132 ? 8.421 -12.574 -11.259 1.00 94.62 132 ASP A C 1
ATOM 1023 O O . ASP A 1 132 ? 9.309 -11.717 -11.183 1.00 94.62 132 ASP A O 1
ATOM 1027 N N . ILE A 1 133 ? 7.564 -12.614 -12.286 1.00 94.94 133 ILE A N 1
ATOM 1028 C CA . ILE A 1 133 ? 7.587 -11.644 -13.386 1.00 94.94 133 ILE A CA 1
ATOM 1029 C C . ILE A 1 133 ? 7.208 -10.259 -12.866 1.00 94.94 133 ILE A C 1
ATOM 1031 O O . ILE A 1 133 ? 7.892 -9.288 -13.181 1.00 94.94 133 ILE A O 1
ATOM 1035 N N . LEU A 1 134 ? 6.165 -10.155 -12.036 1.00 95.19 134 LEU A N 1
ATOM 1036 C CA . LEU A 1 134 ? 5.754 -8.892 -11.422 1.00 95.19 134 LEU A CA 1
ATOM 1037 C C . LEU A 1 134 ? 6.893 -8.267 -10.610 1.00 95.19 134 LEU A C 1
ATOM 1039 O O . LEU A 1 134 ? 7.133 -7.067 -10.717 1.00 95.19 134 LEU A O 1
ATOM 1043 N N . MET A 1 135 ? 7.607 -9.063 -9.815 1.00 95.94 135 MET A N 1
ATOM 1044 C CA . MET A 1 135 ? 8.696 -8.571 -8.975 1.00 95.94 135 MET A CA 1
ATOM 1045 C C . MET A 1 135 ? 9.920 -8.169 -9.799 1.00 95.94 135 MET A C 1
ATOM 1047 O O . MET A 1 135 ? 10.551 -7.148 -9.523 1.00 95.94 135 MET A O 1
ATOM 1051 N N . THR A 1 136 ? 10.233 -8.939 -10.841 1.00 95.50 136 THR A N 1
ATOM 1052 C CA . THR A 1 136 ? 11.306 -8.613 -11.789 1.00 95.50 136 THR A CA 1
ATOM 1053 C C . THR A 1 136 ? 10.994 -7.318 -12.530 1.00 95.50 136 THR A C 1
ATOM 1055 O O . THR A 1 136 ? 11.835 -6.422 -12.593 1.00 95.50 136 THR A O 1
ATOM 1058 N N . LEU A 1 137 ? 9.758 -7.178 -13.014 1.00 94.88 137 LEU A N 1
ATOM 1059 C CA . LEU A 1 137 ? 9.272 -5.963 -13.650 1.00 94.88 137 LEU A CA 1
ATOM 1060 C C . LEU A 1 137 ? 9.348 -4.782 -12.686 1.00 94.88 137 LEU A C 1
ATOM 1062 O O . LEU A 1 137 ? 9.890 -3.748 -13.056 1.00 94.88 137 LEU A O 1
ATOM 1066 N N . TYR A 1 138 ? 8.861 -4.944 -11.452 1.00 95.44 138 TYR A N 1
ATOM 1067 C CA . TYR A 1 138 ? 8.914 -3.900 -10.434 1.00 95.44 138 TYR A CA 1
ATOM 1068 C C . TYR A 1 138 ? 10.341 -3.403 -10.217 1.00 95.44 138 TYR A C 1
ATOM 1070 O O . TYR A 1 138 ? 10.573 -2.207 -10.336 1.00 95.44 138 TYR A O 1
ATOM 1078 N N . ARG A 1 139 ? 11.306 -4.303 -10.001 1.00 95.88 139 ARG A N 1
ATOM 1079 C CA . ARG A 1 139 ? 12.725 -3.939 -9.840 1.00 95.88 139 ARG A CA 1
ATOM 1080 C C . ARG A 1 139 ? 13.292 -3.211 -11.057 1.00 95.88 139 ARG A C 1
ATOM 1082 O O . ARG A 1 139 ? 14.090 -2.295 -10.897 1.00 95.88 139 ARG A O 1
ATOM 1089 N N . PHE A 1 140 ? 12.874 -3.601 -12.259 1.00 95.75 140 PHE A N 1
ATOM 1090 C CA . PHE A 1 140 ? 13.307 -2.957 -13.496 1.00 95.75 140 PHE A CA 1
ATOM 1091 C C . PHE A 1 140 ? 12.770 -1.523 -13.629 1.00 95.75 140 PHE A C 1
ATOM 1093 O O . PHE A 1 140 ? 13.509 -0.624 -14.023 1.00 95.75 140 PHE A O 1
ATOM 1100 N N . VAL A 1 141 ? 11.503 -1.282 -13.274 1.00 94.44 141 VAL A N 1
ATOM 1101 C CA . VAL A 1 141 ? 10.862 0.036 -13.443 1.00 94.44 141 VAL A CA 1
ATOM 1102 C C . VAL A 1 141 ? 10.890 0.915 -12.192 1.00 94.44 141 VAL A C 1
ATOM 1104 O O . VAL A 1 141 ? 10.574 2.096 -12.266 1.00 94.44 141 VAL A O 1
ATOM 1107 N N . GLU A 1 142 ? 11.267 0.397 -11.025 1.00 94.06 142 GLU A N 1
ATOM 1108 C CA . GLU A 1 142 ? 11.193 1.127 -9.751 1.00 94.06 142 GLU A CA 1
ATOM 1109 C C . GLU A 1 142 ? 11.936 2.472 -9.787 1.00 94.06 142 GLU A C 1
ATOM 1111 O O . GLU A 1 142 ? 11.475 3.462 -9.202 1.00 94.06 142 GLU A O 1
ATOM 1116 N N . ALA A 1 143 ? 13.064 2.529 -10.498 1.00 93.0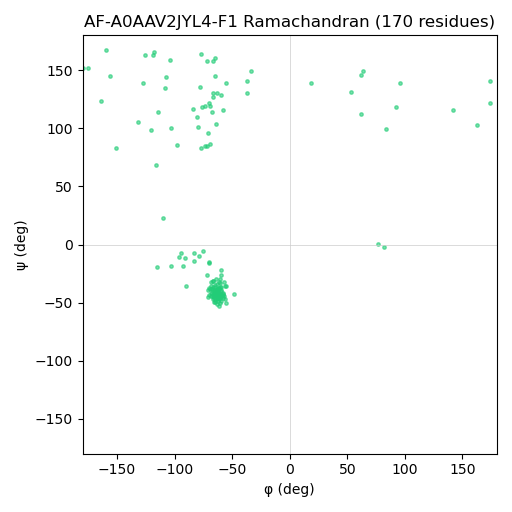0 143 ALA A N 1
ATOM 1117 C CA . ALA A 1 143 ? 13.856 3.743 -10.666 1.00 93.00 143 ALA A CA 1
ATOM 1118 C C . ALA A 1 143 ? 13.125 4.828 -11.476 1.00 93.00 143 ALA A C 1
ATOM 1120 O O . ALA A 1 143 ? 13.309 6.013 -11.204 1.00 93.00 143 ALA A O 1
ATOM 1121 N N . SER A 1 144 ? 12.270 4.443 -12.427 1.00 92.19 144 SER A N 1
ATOM 1122 C CA . SER A 1 144 ? 11.525 5.371 -13.284 1.00 92.19 144 SER A CA 1
ATOM 1123 C C . SER A 1 144 ? 10.160 5.766 -12.716 1.00 92.19 144 SER A C 1
ATOM 1125 O O . SER A 1 144 ? 9.552 6.721 -13.200 1.00 92.19 144 SER A O 1
ATOM 1127 N N . ILE A 1 145 ? 9.673 5.088 -11.670 1.00 92.19 145 ILE A N 1
ATOM 1128 C CA . ILE A 1 145 ? 8.402 5.446 -11.033 1.00 92.19 145 ILE A CA 1
ATOM 1129 C C . ILE A 1 145 ? 8.592 6.699 -10.160 1.00 92.19 145 ILE A C 1
ATOM 1131 O O . ILE A 1 145 ? 9.316 6.649 -9.156 1.00 92.19 145 ILE A O 1
ATOM 1135 N N . PRO A 1 146 ? 7.890 7.810 -10.456 1.00 89.19 146 PRO A N 1
ATOM 1136 C CA . PRO A 1 146 ? 8.010 9.032 -9.678 1.00 89.19 146 PRO A CA 1
ATOM 1137 C C . PRO A 1 146 ? 7.460 8.828 -8.264 1.00 89.19 146 PRO A C 1
ATOM 1139 O O . PRO A 1 146 ? 6.330 8.363 -8.062 1.00 89.19 146 PRO A O 1
ATOM 1142 N N . HIS A 1 147 ? 8.241 9.228 -7.263 1.00 88.00 147 HIS A N 1
ATOM 1143 C CA . HIS A 1 147 ? 7.801 9.303 -5.876 1.00 88.00 147 HIS A CA 1
ATOM 1144 C C . HIS A 1 147 ? 7.815 10.768 -5.438 1.00 88.00 147 HIS A C 1
ATOM 1146 O O . HIS A 1 147 ? 8.862 11.403 -5.406 1.00 88.00 147 HIS A O 1
ATOM 1152 N N . SER A 1 148 ? 6.628 11.309 -5.166 1.00 85.56 148 SER A N 1
ATOM 1153 C CA . SER A 1 148 ? 6.449 12.670 -4.657 1.00 85.56 148 SER A CA 1
ATOM 1154 C C . SER A 1 148 ? 6.043 12.583 -3.194 1.00 85.56 148 SER A C 1
ATOM 1156 O O . SER A 1 148 ? 5.256 11.703 -2.848 1.00 85.56 148 SER A O 1
ATOM 1158 N N . ALA A 1 149 ? 6.501 13.522 -2.363 1.00 79.06 149 ALA A N 1
ATOM 1159 C CA . ALA A 1 149 ? 6.110 13.617 -0.954 1.00 79.06 149 ALA A CA 1
ATOM 1160 C C . ALA A 1 149 ? 4.591 13.811 -0.762 1.00 79.06 149 ALA A C 1
ATOM 1162 O O . ALA A 1 149 ? 4.050 13.483 0.287 1.00 79.06 149 ALA A O 1
ATOM 1163 N N . SER A 1 150 ? 3.885 14.302 -1.786 1.00 84.56 150 SER A N 1
ATOM 1164 C CA . SER A 1 150 ? 2.420 14.406 -1.791 1.00 84.56 150 SER A CA 1
ATOM 1165 C C . SER A 1 150 ? 1.704 13.109 -2.188 1.00 84.56 150 SER A C 1
ATOM 1167 O O . SER A 1 150 ? 0.476 13.031 -2.138 1.00 84.56 150 SER A O 1
ATOM 1169 N N . SER A 1 151 ? 2.438 12.083 -2.623 1.00 86.06 151 SER A N 1
ATOM 1170 C CA . SER A 1 151 ? 1.854 10.847 -3.126 1.00 86.06 151 SER A CA 1
ATOM 1171 C C . SER A 1 151 ? 1.523 9.902 -1.978 1.00 86.06 151 SER A C 1
ATOM 1173 O O . SER A 1 151 ? 2.410 9.404 -1.297 1.00 86.06 151 SER A O 1
ATOM 1175 N N . ARG A 1 152 ? 0.233 9.600 -1.811 1.00 86.94 152 ARG A N 1
ATOM 1176 C CA . ARG A 1 152 ? -0.245 8.612 -0.828 1.00 86.94 152 ARG A CA 1
ATOM 1177 C C . ARG A 1 152 ? 0.004 7.159 -1.254 1.00 86.94 152 ARG A C 1
ATOM 1179 O O . ARG A 1 152 ? -0.284 6.262 -0.477 1.00 86.94 152 ARG A O 1
ATOM 1186 N N . LEU A 1 153 ? 0.497 6.947 -2.478 1.00 88.81 153 LEU A N 1
ATOM 1187 C CA . LEU A 1 153 ? 0.738 5.630 -3.061 1.00 88.81 153 LEU A CA 1
ATOM 1188 C C . LEU A 1 153 ? 2.233 5.337 -3.140 1.00 88.81 153 LEU A C 1
ATOM 1190 O O . LEU A 1 153 ? 3.028 6.147 -3.638 1.00 88.81 153 LEU A O 1
ATOM 1194 N N . THR A 1 154 ? 2.592 4.131 -2.728 1.00 91.69 154 THR A N 1
ATOM 1195 C CA . THR A 1 154 ? 3.910 3.547 -2.947 1.00 91.69 154 THR A CA 1
ATOM 1196 C C . THR A 1 154 ? 4.167 3.338 -4.440 1.00 91.69 154 THR A C 1
ATOM 1198 O O . THR A 1 154 ? 3.252 3.298 -5.267 1.00 91.69 154 THR A O 1
ATOM 1201 N N . LYS A 1 155 ? 5.441 3.196 -4.821 1.00 93.06 155 LYS A N 1
ATOM 1202 C CA . LYS A 1 155 ? 5.805 2.899 -6.214 1.00 93.06 155 LYS A CA 1
ATOM 1203 C C . LYS A 1 155 ? 5.186 1.582 -6.691 1.00 93.06 155 LYS A C 1
ATOM 1205 O O . LYS A 1 155 ? 4.704 1.506 -7.817 1.00 93.06 155 LYS A O 1
ATOM 1210 N N . PHE A 1 156 ? 5.153 0.578 -5.817 1.00 93.19 156 PHE A N 1
ATOM 1211 C CA . PHE A 1 156 ? 4.560 -0.721 -6.111 1.00 93.19 156 PHE A CA 1
ATOM 1212 C C . PHE A 1 156 ? 3.060 -0.616 -6.402 1.00 93.19 156 PHE A C 1
ATOM 1214 O O . PHE A 1 156 ? 2.596 -1.120 -7.421 1.00 93.19 156 PHE A O 1
ATOM 1221 N N . GLU A 1 157 ? 2.307 0.108 -5.572 1.00 92.12 157 GLU A N 1
ATOM 1222 C CA . GLU A 1 157 ? 0.870 0.319 -5.794 1.00 92.12 157 GLU A CA 1
ATOM 1223 C C . GLU A 1 157 ? 0.599 1.050 -7.111 1.00 92.12 157 GLU A C 1
ATOM 1225 O O . GLU A 1 157 ? -0.329 0.693 -7.834 1.00 92.12 157 GLU A O 1
ATOM 1230 N N . LYS A 1 158 ? 1.436 2.029 -7.478 1.00 92.50 158 LYS A N 1
ATOM 1231 C CA . LYS A 1 158 ? 1.328 2.704 -8.782 1.00 92.50 158 LYS A CA 1
ATOM 1232 C C . LYS A 1 158 ? 1.512 1.729 -9.939 1.00 92.50 158 LYS A C 1
ATOM 1234 O O . LYS A 1 158 ? 0.716 1.755 -10.875 1.00 92.50 158 LYS A O 1
ATOM 1239 N N . LEU A 1 159 ? 2.523 0.862 -9.869 1.00 94.06 159 LEU A N 1
ATOM 1240 C CA . LEU A 1 159 ? 2.725 -0.182 -10.873 1.00 94.06 159 LEU A CA 1
ATOM 1241 C C . LEU A 1 159 ? 1.518 -1.127 -10.937 1.00 94.06 159 LEU A C 1
ATOM 1243 O O . LEU A 1 159 ? 1.015 -1.395 -12.025 1.00 94.06 159 LEU A O 1
ATOM 1247 N N . MET A 1 160 ? 1.012 -1.576 -9.787 1.00 93.06 160 MET A N 1
ATOM 1248 C CA . MET A 1 160 ? -0.173 -2.433 -9.712 1.00 93.06 160 MET A CA 1
ATOM 1249 C C . MET A 1 160 ? -1.391 -1.783 -10.368 1.00 93.06 160 MET A C 1
ATOM 1251 O O . MET A 1 160 ? -2.045 -2.420 -11.187 1.00 93.06 160 MET A O 1
ATOM 1255 N N . MET A 1 161 ? -1.664 -0.505 -10.091 1.00 91.81 161 MET A N 1
ATOM 1256 C CA . MET A 1 161 ? -2.765 0.224 -10.728 1.00 91.81 161 MET A CA 1
ATOM 1257 C C . MET A 1 161 ? -2.623 0.280 -12.251 1.00 91.81 161 MET A C 1
ATOM 1259 O O . MET A 1 161 ? -3.619 0.146 -12.960 1.00 91.81 161 MET A O 1
ATOM 1263 N N . VAL A 1 162 ? -1.403 0.473 -12.762 1.00 92.81 162 VAL A N 1
ATOM 1264 C CA . VAL A 1 162 ? -1.136 0.472 -14.207 1.00 92.81 162 VAL A CA 1
ATOM 1265 C C . VAL A 1 162 ? -1.404 -0.908 -14.801 1.00 92.81 162 VAL A C 1
ATOM 1267 O O . VAL A 1 162 ? -2.153 -1.010 -15.768 1.00 92.81 162 VAL A O 1
ATOM 1270 N N . LEU A 1 163 ? -0.864 -1.973 -14.205 1.00 93.56 163 LEU A N 1
ATOM 1271 C CA . LEU A 1 163 ? -1.050 -3.342 -14.696 1.00 93.56 163 LEU A CA 1
ATOM 1272 C C . LEU A 1 163 ? -2.515 -3.791 -14.635 1.00 93.56 163 LEU A C 1
ATOM 1274 O O . LEU A 1 163 ? -3.011 -4.388 -15.588 1.00 93.56 163 LEU A O 1
ATOM 1278 N N . MET A 1 164 ? -3.231 -3.454 -13.560 1.00 92.12 164 MET A N 1
ATOM 1279 C CA . MET A 1 164 ? -4.665 -3.730 -13.432 1.00 92.12 164 MET A CA 1
ATOM 1280 C C . MET A 1 164 ? -5.476 -2.994 -14.500 1.00 92.12 164 MET A C 1
ATOM 1282 O O . MET A 1 164 ? -6.341 -3.596 -15.129 1.00 92.12 164 MET A O 1
ATOM 1286 N N . LYS A 1 165 ? -5.176 -1.714 -14.761 1.00 90.44 165 LYS A N 1
ATOM 1287 C CA . LYS A 1 165 ? -5.824 -0.955 -15.842 1.00 90.44 165 LYS A CA 1
ATOM 1288 C C . LYS A 1 165 ? -5.548 -1.560 -17.213 1.00 90.44 165 LYS A C 1
ATOM 1290 O O . LYS A 1 165 ? -6.477 -1.718 -17.995 1.00 90.44 165 LYS A O 1
ATOM 1295 N N . LEU A 1 166 ? -4.293 -1.914 -17.495 1.00 89.88 166 LEU A N 1
ATOM 1296 C CA . LEU A 1 166 ? -3.917 -2.557 -18.754 1.00 89.88 166 LEU A CA 1
ATOM 1297 C C . LEU A 1 166 ? -4.681 -3.865 -18.951 1.00 89.88 166 LEU A C 1
ATOM 1299 O O . LEU A 1 166 ? -5.232 -4.086 -20.021 1.00 89.88 166 LEU A O 1
ATOM 1303 N N . ARG A 1 167 ? -4.783 -4.693 -17.909 1.00 86.38 167 ARG A N 1
ATOM 1304 C CA . ARG A 1 167 ? -5.541 -5.943 -17.965 1.00 86.38 167 ARG A CA 1
ATOM 1305 C C . ARG A 1 167 ? -7.029 -5.716 -18.241 1.00 86.38 167 ARG A C 1
ATOM 1307 O O . ARG A 1 167 ? -7.590 -6.413 -19.076 1.00 86.38 167 ARG A O 1
ATOM 1314 N N . LEU A 1 168 ? -7.657 -4.761 -17.554 1.00 77.00 168 LEU A N 1
ATOM 1315 C CA . LEU A 1 168 ? -9.079 -4.449 -17.743 1.00 77.00 168 LEU A CA 1
ATOM 1316 C C . LEU A 1 168 ? -9.372 -3.906 -19.149 1.00 77.00 168 LEU A C 1
ATOM 1318 O O . LEU A 1 168 ? -10.406 -4.231 -19.719 1.00 77.00 168 LEU A O 1
ATOM 1322 N N . ASN A 1 169 ? -8.448 -3.140 -19.732 1.00 72.88 169 ASN A N 1
ATOM 1323 C CA . ASN A 1 169 ? -8.571 -2.647 -21.108 1.00 72.88 169 ASN A CA 1
ATOM 1324 C C . ASN A 1 169 ? -8.421 -3.751 -22.171 1.00 72.88 169 ASN A C 1
ATOM 1326 O O . ASN A 1 169 ? -8.764 -3.525 -23.325 1.00 72.88 169 ASN A O 1
ATOM 1330 N N . LEU A 1 170 ? -7.889 -4.920 -21.807 1.00 60.47 170 LEU A N 1
ATOM 1331 C CA . LEU A 1 170 ? -7.732 -6.073 -22.700 1.00 60.47 170 LEU A CA 1
ATOM 1332 C C . LEU A 1 170 ? -8.901 -7.067 -22.601 1.00 60.47 170 LEU A C 1
ATOM 1334 O O . LEU A 1 170 ? -8.933 -8.029 -23.361 1.00 60.47 170 LEU A O 1
ATOM 1338 N N . SER A 1 171 ? -9.826 -6.876 -21.653 1.00 58.56 171 SER A N 1
ATOM 1339 C CA . SER A 1 171 ? -10.976 -7.762 -21.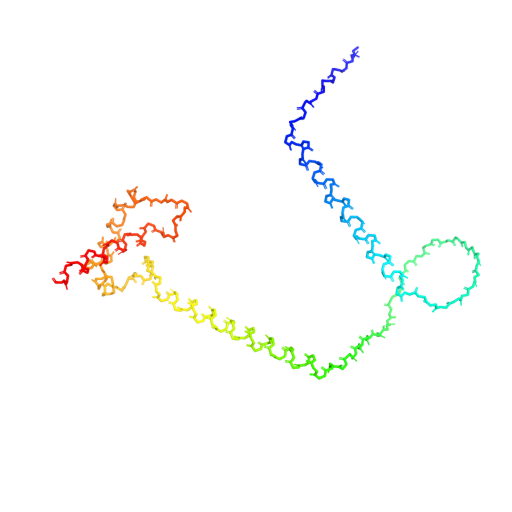433 1.00 58.56 171 SER A CA 1
ATOM 1340 C C . SER A 1 171 ? -12.321 -7.129 -21.815 1.00 58.56 171 SER A C 1
ATOM 1342 O O . SER A 1 171 ? -13.342 -7.533 -21.255 1.00 58.56 171 SER A O 1
ATOM 1344 N N . GLN A 1 172 ? -12.322 -6.120 -22.695 1.00 48.75 172 GLN A N 1
ATOM 1345 C CA . GLN A 1 172 ? -13.528 -5.523 -23.285 1.00 48.75 172 GLN A CA 1
ATOM 1346 C C . GLN A 1 172 ? -13.727 -5.982 -24.725 1.00 48.75 172 GLN A C 1
ATOM 1348 O O . GLN A 1 172 ? -12.709 -6.114 -25.439 1.00 48.75 172 GLN A O 1
#

Radius of gyration: 35.3 Å; Cα contacts (8 Å, |Δi|>4): 49; chains: 1; bounding box: 77×63×92 Å

Secondary structure (DSSP, 8-state):
------------HHHHHHHHHHHHHHHHHHHHHHHHHHHHHTTS----------------------------------HHHHHHHHHHHHHHHHHHHHHHHHHHHHHHH---HHHHTT-HHHHHHHHSS-HHHHHHHHHHHTTTS---TT--S-HHHHHHHHHHHHHHHT--

Mean predicted aligned error: 20.51 Å

Sequence (172 aa):
MGPVSTSPTKTRPSQKRFEREKGRTEKRKRSEAAAALLSLQKQDTPVTDEVTTSDTGEANESETDVATASSEQSTDPQPDDTLLMKQMREELQRLTTETMLLKEKLKGMVLTPDTLRGNDAKVKHYTGVTYDILMTLYRFVEASIPHSASSRLTKFEKLMMVLMKLRLNLSQ